Protein AF-A0A920PVU5-F1 (afdb_monomer)

Sequence (57 aa):
MPIPGNPGAYVANGSEHDDMGDTTHLAKRHVQMTERRFGKFKLLEEDEYEREQENTR

Foldseek 3Di:
DDDPPDPPDADDDPAQADPRRHHDDDPVSVVVVVCVVVVVVVVVVPDDPPPVPPPDD

Structure (mmCIF, N/CA/C/O backbone):
data_AF-A0A920PVU5-F1
#
_entry.id   AF-A0A920PVU5-F1
#
loop_
_atom_site.group_PDB
_atom_site.id
_atom_site.type_symbol
_atom_site.label_atom_id
_atom_site.label_alt_id
_atom_site.label_comp_id
_atom_site.label_asym_id
_atom_site.label_entity_id
_atom_site.label_seq_id
_atom_site.pdbx_PDB_ins_code
_atom_site.Cartn_x
_atom_site.Cartn_y
_atom_site.Cartn_z
_atom_site.occupancy
_atom_site.B_iso_or_equiv
_atom_site.auth_seq_id
_atom_site.auth_comp_id
_atom_site.auth_asym_id
_atom_site.auth_atom_id
_atom_site.pdbx_PDB_model_num
ATOM 1 N N . MET A 1 1 ? 6.874 8.870 8.706 1.00 71.69 1 MET A N 1
ATOM 2 C CA . MET A 1 1 ? 7.420 8.908 7.332 1.00 71.69 1 MET A CA 1
ATOM 3 C C . MET A 1 1 ? 8.762 9.621 7.386 1.00 71.69 1 MET A C 1
ATOM 5 O O . MET A 1 1 ? 8.837 10.623 8.089 1.00 71.69 1 MET A O 1
ATOM 9 N N . PRO A 1 2 ? 9.815 9.100 6.746 1.00 77.31 2 PRO A N 1
ATOM 10 C CA . PRO A 1 2 ? 11.114 9.770 6.674 1.00 77.31 2 PRO A CA 1
ATOM 11 C C . PRO A 1 2 ? 11.009 11.100 5.914 1.00 77.31 2 PRO A C 1
ATOM 13 O O . PRO A 1 2 ? 10.200 11.247 4.997 1.00 77.31 2 PRO A O 1
ATOM 16 N N . ILE A 1 3 ? 11.816 12.075 6.330 1.00 79.38 3 ILE A N 1
ATOM 17 C CA . ILE A 1 3 ? 11.856 13.417 5.738 1.00 79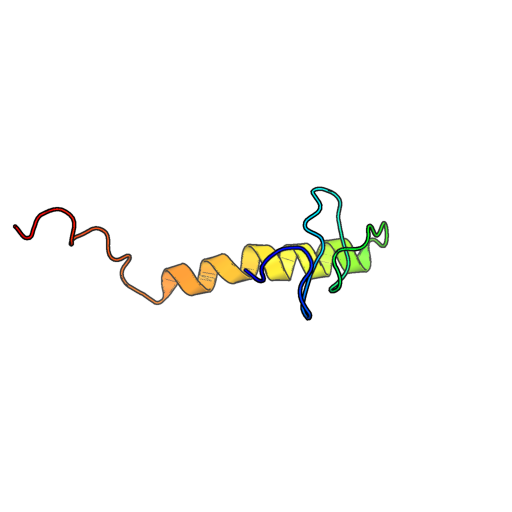.38 3 ILE A CA 1
ATOM 18 C C . ILE A 1 3 ? 12.531 13.333 4.357 1.00 79.38 3 ILE A C 1
ATOM 20 O O . ILE A 1 3 ? 13.599 12.716 4.263 1.00 79.38 3 ILE A O 1
ATOM 24 N N . PRO A 1 4 ? 11.969 13.959 3.301 1.00 82.75 4 PRO A N 1
ATOM 25 C CA . PRO A 1 4 ? 12.608 14.000 1.987 1.00 82.75 4 PRO A CA 1
ATOM 26 C C . PRO A 1 4 ? 14.054 14.517 2.055 1.00 82.75 4 PRO A C 1
ATOM 28 O O . PRO A 1 4 ? 14.330 15.504 2.732 1.00 82.75 4 PRO A O 1
ATOM 31 N N . GLY A 1 5 ? 14.974 13.856 1.345 1.00 81.19 5 GLY A N 1
ATOM 32 C CA . GLY A 1 5 ? 16.385 14.261 1.246 1.00 81.19 5 GLY A CA 1
ATOM 33 C C . GLY A 1 5 ? 17.328 13.685 2.311 1.00 81.19 5 GLY A C 1
ATOM 34 O O . GLY A 1 5 ? 18.534 13.888 2.209 1.00 81.19 5 GLY A O 1
ATOM 35 N N . ASN A 1 6 ? 16.815 12.936 3.290 1.00 85.38 6 ASN A N 1
ATOM 36 C CA . ASN A 1 6 ? 17.628 12.249 4.297 1.00 85.38 6 ASN A CA 1
ATOM 37 C C . ASN A 1 6 ? 17.774 10.742 4.004 1.00 85.38 6 ASN A C 1
ATOM 39 O O . ASN A 1 6 ? 16.982 10.179 3.239 1.00 85.38 6 ASN A O 1
ATOM 43 N N . PRO A 1 7 ? 18.757 10.057 4.622 1.00 83.38 7 PRO A N 1
ATOM 44 C CA . PRO A 1 7 ? 18.841 8.599 4.592 1.00 83.38 7 PRO A CA 1
ATOM 45 C C . PRO A 1 7 ? 17.510 7.951 4.995 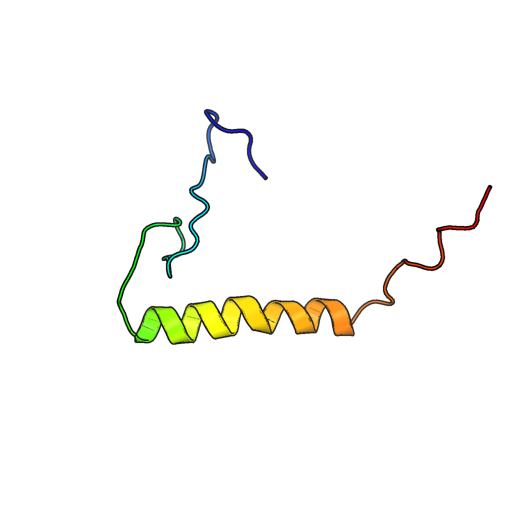1.00 83.38 7 PRO A C 1
ATOM 47 O O . PRO A 1 7 ? 16.883 8.350 5.976 1.00 83.38 7 PRO A O 1
ATOM 50 N N . GLY A 1 8 ? 17.072 6.961 4.217 1.00 80.88 8 GLY A N 1
ATOM 51 C CA . GLY A 1 8 ? 15.753 6.343 4.366 1.00 80.88 8 GLY A CA 1
ATOM 52 C C . GLY A 1 8 ? 14.642 7.014 3.555 1.00 80.88 8 GLY A C 1
ATOM 53 O O . GLY A 1 8 ? 13.482 6.663 3.742 1.00 80.88 8 GLY A O 1
ATOM 54 N N . ALA A 1 9 ? 14.956 7.954 2.657 1.00 84.19 9 ALA A N 1
ATOM 55 C CA . ALA A 1 9 ? 13.994 8.444 1.671 1.00 84.19 9 ALA A CA 1
ATOM 56 C C . ALA A 1 9 ? 13.368 7.279 0.875 1.00 84.19 9 ALA A C 1
ATOM 58 O O . ALA A 1 9 ? 14.046 6.313 0.530 1.00 84.19 9 ALA A O 1
ATOM 59 N N . TYR A 1 10 ? 12.073 7.386 0.582 1.00 84.88 10 TYR A N 1
ATOM 60 C CA . TYR A 1 10 ? 11.303 6.410 -0.193 1.00 84.88 10 TYR A CA 1
ATOM 61 C C . TYR A 1 10 ? 10.436 7.140 -1.218 1.00 84.88 10 TYR A C 1
ATOM 63 O O . TYR A 1 10 ? 10.210 8.349 -1.105 1.00 84.88 10 TYR A O 1
ATOM 71 N N . VAL A 1 11 ? 9.928 6.398 -2.200 1.00 86.06 11 VAL A N 1
ATOM 72 C CA . VAL A 1 11 ? 9.014 6.920 -3.216 1.00 86.06 11 VAL A CA 1
ATOM 73 C C . VAL A 1 11 ? 7.593 6.464 -2.901 1.00 86.06 11 VAL A C 1
ATOM 75 O O . VAL A 1 11 ? 7.330 5.278 -2.714 1.00 86.06 11 VAL A O 1
ATOM 78 N N . ALA A 1 12 ? 6.664 7.418 -2.844 1.00 88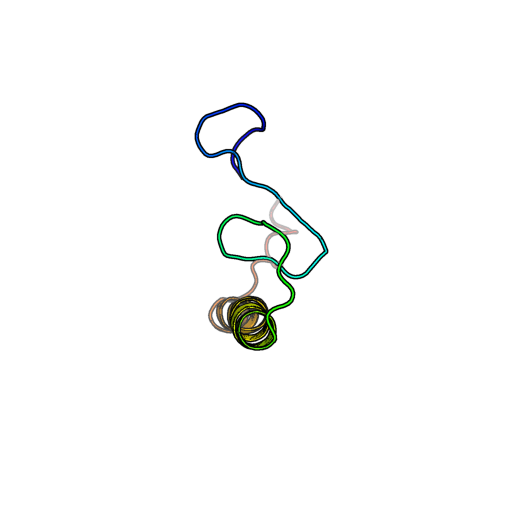.56 1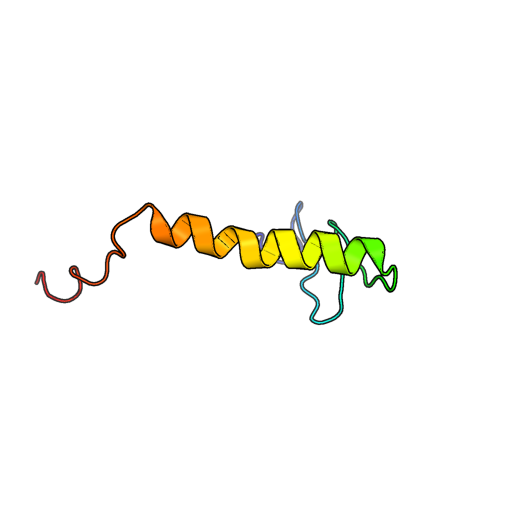2 ALA A N 1
ATOM 79 C CA . ALA A 1 12 ? 5.234 7.138 -2.828 1.00 88.56 12 ALA A CA 1
ATOM 80 C C . ALA A 1 12 ? 4.676 7.319 -4.245 1.00 88.56 12 ALA A C 1
ATOM 82 O O . ALA A 1 12 ? 4.854 8.374 -4.853 1.00 88.56 12 ALA A O 1
ATOM 83 N N . ASN A 1 13 ? 4.003 6.293 -4.764 1.00 89.19 13 ASN A N 1
ATOM 84 C CA . ASN A 1 13 ? 3.521 6.227 -6.141 1.00 89.19 13 ASN A CA 1
ATOM 85 C C . ASN A 1 13 ? 2.082 5.686 -6.176 1.00 89.19 13 ASN A C 1
ATOM 87 O O . ASN A 1 13 ? 1.725 4.813 -5.384 1.00 89.19 13 ASN A O 1
ATOM 91 N N . GLY A 1 14 ? 1.258 6.222 -7.080 1.00 91.19 14 GLY A N 1
ATOM 92 C CA . GLY A 1 14 ? -0.111 5.754 -7.314 1.00 91.19 14 GLY A CA 1
ATOM 93 C C . GLY A 1 14 ? -0.195 4.509 -8.202 1.00 91.19 14 GLY A C 1
ATOM 94 O O . GLY A 1 14 ? -1.161 3.756 -8.100 1.00 91.19 14 GLY A O 1
ATOM 95 N N . SER A 1 15 ? 0.807 4.270 -9.048 1.00 95.44 15 SER A N 1
ATOM 96 C CA . SER A 1 15 ? 0.919 3.038 -9.833 1.00 95.44 15 SER A CA 1
ATOM 97 C C . SER A 1 15 ? 1.238 1.843 -8.934 1.00 95.44 15 SER A C 1
ATOM 99 O O . SER A 1 15 ? 1.811 2.005 -7.854 1.00 95.44 15 SER A O 1
ATOM 101 N N . GLU A 1 16 ? 0.912 0.627 -9.388 1.00 95.19 16 GLU A N 1
ATOM 102 C CA . GLU A 1 16 ? 1.387 -0.580 -8.706 1.00 95.19 16 GLU A CA 1
ATOM 103 C C . GLU A 1 16 ? 2.912 -0.559 -8.631 1.00 95.19 16 GLU A C 1
ATOM 105 O O . GLU A 1 16 ? 3.588 -0.198 -9.600 1.00 95.19 16 GLU A O 1
ATOM 110 N N . HIS A 1 17 ? 3.444 -0.926 -7.470 1.00 95.75 17 HIS A N 1
ATOM 111 C CA . HIS A 1 17 ? 4.850 -0.736 -7.172 1.00 95.75 17 HIS A CA 1
ATOM 112 C C . HIS A 1 17 ? 5.435 -1.904 -6.385 1.00 95.75 17 HIS A C 1
ATOM 114 O O . HIS A 1 17 ? 4.722 -2.694 -5.763 1.00 95.75 17 HIS A O 1
ATOM 120 N N . ASP A 1 18 ? 6.753 -2.029 -6.429 1.00 91.25 18 ASP A N 1
ATOM 121 C CA . ASP A 1 18 ? 7.477 -2.990 -5.612 1.00 91.25 18 ASP A CA 1
ATOM 122 C C . ASP A 1 18 ? 7.662 -2.498 -4.163 1.00 91.25 18 ASP A C 1
ATOM 124 O O . ASP A 1 18 ? 6.986 -1.572 -3.699 1.00 91.25 18 ASP A O 1
ATOM 128 N N . ASP A 1 19 ? 8.547 -3.155 -3.416 1.00 87.62 19 ASP A N 1
ATOM 129 C CA . ASP A 1 19 ? 8.798 -2.819 -2.013 1.00 87.62 19 ASP A CA 1
ATOM 130 C C . ASP A 1 19 ? 9.581 -1.503 -1.847 1.00 87.62 19 ASP A C 1
ATOM 132 O O . ASP A 1 19 ? 9.493 -0.884 -0.786 1.00 87.62 19 ASP A O 1
ATOM 136 N N . MET A 1 20 ? 10.298 -1.054 -2.885 1.00 88.69 20 MET A N 1
ATOM 137 C CA . MET A 1 20 ? 11.049 0.208 -2.904 1.00 88.69 20 MET A CA 1
ATOM 138 C C . MET A 1 20 ? 10.182 1.396 -3.345 1.00 88.69 20 MET A C 1
ATOM 140 O O . MET A 1 20 ? 10.494 2.542 -3.015 1.00 88.69 20 MET A O 1
ATOM 144 N N . GLY A 1 21 ? 9.073 1.124 -4.040 1.00 88.12 21 GLY A N 1
ATOM 145 C CA . GLY A 1 21 ? 8.156 2.135 -4.573 1.00 88.12 21 GLY A CA 1
ATOM 146 C C . GLY A 1 21 ? 8.281 2.347 -6.085 1.00 88.12 21 GLY A C 1
ATOM 147 O 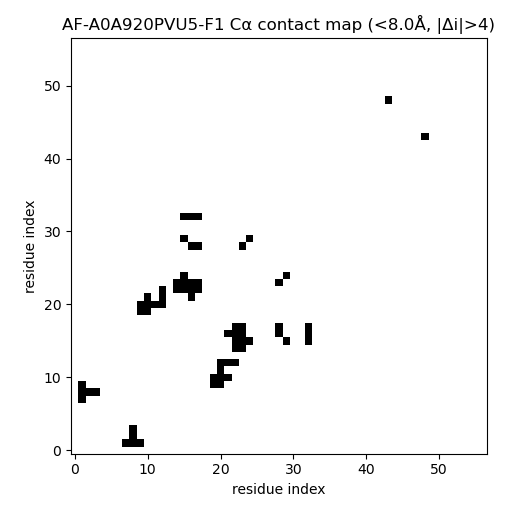O . GLY A 1 21 ? 7.611 3.231 -6.630 1.00 88.12 21 GLY A O 1
ATOM 148 N N . ASP A 1 22 ? 9.078 1.521 -6.769 1.00 92.12 22 ASP A N 1
ATOM 149 C CA . ASP A 1 22 ? 9.258 1.581 -8.218 1.00 92.12 22 ASP A CA 1
ATOM 150 C C . ASP A 1 22 ? 8.081 0.932 -8.945 1.00 92.12 22 ASP A C 1
ATOM 152 O O . ASP A 1 22 ? 7.565 -0.111 -8.533 1.00 92.12 22 ASP A O 1
ATOM 156 N N . THR A 1 23 ? 7.646 1.550 -10.047 1.00 94.50 23 THR A N 1
ATOM 157 C CA . THR A 1 23 ? 6.495 1.068 -10.825 1.00 94.50 23 THR A CA 1
ATOM 158 C C . THR A 1 23 ? 6.749 -0.339 -11.363 1.00 94.50 23 THR A C 1
ATOM 160 O O . THR A 1 23 ? 7.780 -0.613 -11.974 1.00 94.50 23 THR A O 1
ATOM 163 N N . THR A 1 24 ? 5.762 -1.219 -11.212 1.00 94.12 24 THR A N 1
ATOM 164 C CA . THR A 1 24 ? 5.803 -2.587 -11.728 1.00 94.12 24 THR A CA 1
ATOM 165 C C . THR A 1 24 ? 4.500 -2.961 -12.425 1.00 94.12 24 THR A C 1
ATOM 167 O O . THR A 1 24 ? 3.417 -2.494 -12.077 1.00 94.12 24 THR A O 1
ATOM 170 N N . HIS A 1 25 ? 4.603 -3.823 -13.435 1.00 94.44 25 HIS A N 1
ATOM 171 C CA . HIS A 1 25 ? 3.460 -4.331 -14.206 1.00 94.44 25 HIS A CA 1
ATOM 172 C C . HIS A 1 25 ? 3.333 -5.856 -14.120 1.00 94.44 25 HIS A C 1
ATOM 174 O O . HIS A 1 25 ? 2.611 -6.485 -14.891 1.00 94.44 25 HIS A O 1
ATOM 180 N N . LEU A 1 26 ? 4.044 -6.479 -13.176 1.00 95.88 26 LEU A N 1
ATOM 181 C CA . LEU A 1 26 ? 3.970 -7.916 -12.954 1.00 95.88 26 LEU A CA 1
ATOM 182 C C . LEU A 1 26 ? 2.660 -8.271 -12.242 1.00 95.88 26 LEU A C 1
ATOM 184 O O . LEU A 1 26 ? 2.454 -7.893 -11.089 1.00 95.88 26 LEU A O 1
ATOM 188 N N . ALA A 1 27 ? 1.815 -9.083 -12.882 1.00 95.25 27 ALA A N 1
ATOM 189 C CA . ALA A 1 27 ? 0.530 -9.509 -12.317 1.00 95.25 27 ALA A CA 1
ATOM 190 C C . ALA A 1 27 ? 0.668 -10.174 -10.933 1.00 95.25 27 ALA A C 1
ATOM 192 O O . ALA A 1 27 ? -0.128 -9.917 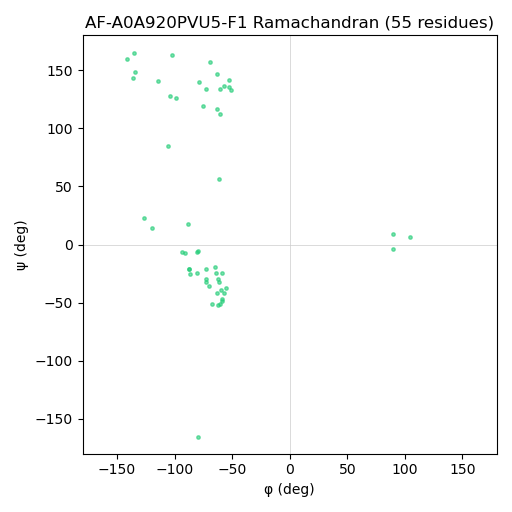-10.033 1.00 95.25 27 ALA A O 1
ATOM 193 N N . LYS A 1 28 ? 1.726 -10.970 -10.718 1.00 95.69 28 LYS A N 1
ATOM 194 C CA . LYS A 1 28 ? 2.013 -11.585 -9.410 1.00 95.69 28 LYS A CA 1
ATOM 195 C C . LYS A 1 28 ? 2.218 -10.536 -8.312 1.00 95.69 28 LYS A C 1
ATOM 197 O O . LYS A 1 28 ? 1.758 -10.730 -7.190 1.00 95.69 28 LYS A O 1
ATOM 202 N N . ARG A 1 29 ? 2.894 -9.428 -8.636 1.00 93.00 29 ARG A N 1
ATOM 203 C CA . ARG A 1 29 ? 3.145 -8.344 -7.682 1.00 93.00 29 ARG A CA 1
ATOM 204 C C . ARG A 1 29 ? 1.858 -7.593 -7.363 1.00 93.00 29 ARG A C 1
ATOM 206 O O . ARG A 1 29 ? 1.652 -7.267 -6.203 1.00 93.00 29 ARG A O 1
ATOM 213 N N . HIS A 1 30 ? 0.971 -7.425 -8.342 1.00 95.75 30 HIS A N 1
ATOM 214 C CA . HIS A 1 30 ? -0.343 -6.828 -8.118 1.00 95.75 30 HIS A CA 1
ATOM 215 C C . HIS A 1 30 ? -1.179 -7.606 -7.091 1.00 95.75 30 HIS A C 1
ATOM 217 O O . HIS A 1 30 ? -1.672 -7.017 -6.131 1.00 95.75 30 HIS A O 1
ATOM 223 N N . VAL A 1 31 ? -1.280 -8.933 -7.234 1.00 96.75 31 VAL A N 1
ATOM 224 C CA . VAL A 1 31 ? -2.014 -9.777 -6.271 1.00 96.75 31 VAL A CA 1
ATOM 225 C C . VAL A 1 31 ? -1.386 -9.670 -4.880 1.00 96.75 31 VAL A C 1
ATOM 227 O O . VAL A 1 31 ? -2.064 -9.320 -3.918 1.00 96.75 31 VAL A O 1
ATOM 230 N N . GLN A 1 32 ? -0.068 -9.866 -4.792 1.00 95.88 32 GLN A N 1
ATOM 231 C CA . GLN A 1 32 ? 0.668 -9.812 -3.530 1.00 95.88 32 GLN A CA 1
ATOM 232 C C . GLN A 1 32 ? 0.525 -8.457 -2.814 1.00 95.88 32 GLN A C 1
ATOM 234 O O . GLN A 1 32 ? 0.294 -8.404 -1.605 1.00 95.88 32 GLN A O 1
ATOM 239 N N . MET A 1 33 ? 0.686 -7.343 -3.534 1.00 94.50 33 MET A N 1
ATOM 240 C CA . MET A 1 33 ? 0.620 -6.003 -2.946 1.00 94.50 33 MET A CA 1
ATOM 241 C C . MET A 1 33 ? -0.809 -5.613 -2.587 1.00 94.50 33 MET A C 1
ATOM 243 O O . MET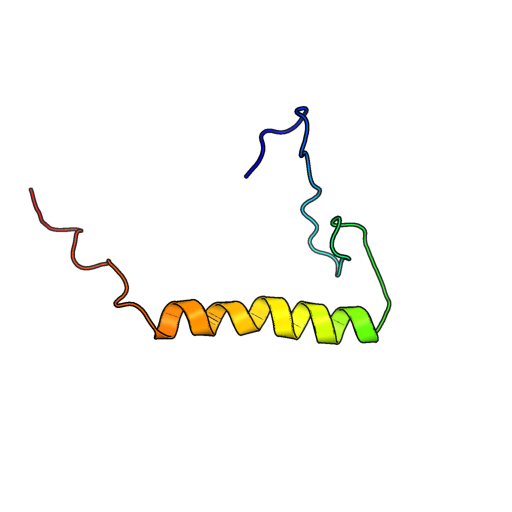 A 1 33 ? -1.006 -4.935 -1.578 1.00 94.50 33 MET A O 1
ATOM 247 N N . THR A 1 34 ? -1.798 -6.081 -3.348 1.00 95.50 34 THR A N 1
ATOM 248 C CA . THR A 1 34 ? -3.217 -5.933 -3.011 1.00 95.50 34 THR A CA 1
ATOM 249 C C . THR A 1 34 ? -3.530 -6.646 -1.698 1.00 95.50 34 THR A C 1
ATOM 251 O O . THR A 1 34 ? -4.003 -6.005 -0.760 1.00 95.50 34 THR A O 1
ATOM 254 N N . GLU A 1 35 ? -3.170 -7.923 -1.563 1.00 96.50 35 GLU A N 1
ATOM 255 C CA . GLU A 1 35 ? -3.350 -8.684 -0.318 1.00 96.50 35 GLU A CA 1
ATOM 256 C C . GLU A 1 35 ? -2.646 -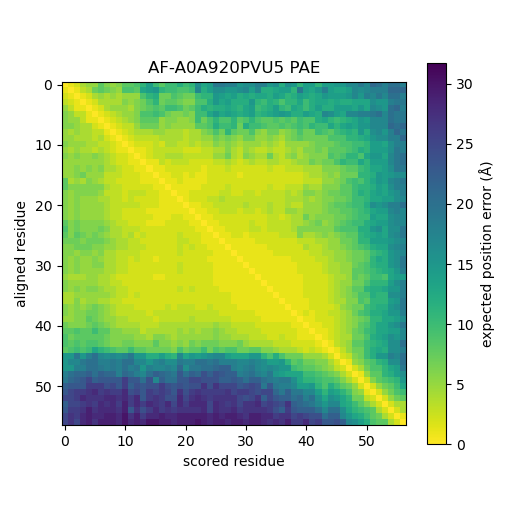8.015 0.869 1.00 96.50 35 GLU A C 1
ATOM 258 O O . GLU A 1 35 ? -3.231 -7.881 1.944 1.00 96.50 35 GLU A O 1
ATOM 263 N N . ARG A 1 36 ? -1.423 -7.504 0.669 1.00 94.25 36 ARG A N 1
ATOM 264 C CA . ARG A 1 36 ? -0.682 -6.770 1.704 1.00 94.25 36 ARG A CA 1
ATOM 265 C C . ARG A 1 36 ? -1.382 -5.477 2.130 1.00 94.25 36 ARG A C 1
ATOM 267 O O . ARG A 1 36 ? -1.384 -5.158 3.317 1.00 94.25 36 ARG A O 1
ATOM 274 N N . ARG A 1 37 ? -1.932 -4.701 1.186 1.00 93.88 37 ARG A N 1
ATOM 275 C CA . ARG A 1 37 ? -2.641 -3.438 1.473 1.00 93.88 37 ARG A CA 1
ATOM 276 C C . ARG A 1 37 ? -3.945 -3.706 2.219 1.00 93.88 37 ARG A C 1
ATOM 278 O O . ARG A 1 37 ? -4.151 -3.120 3.275 1.00 93.88 37 ARG A O 1
ATOM 285 N N . PHE A 1 38 ? -4.783 -4.607 1.708 1.00 94.69 38 PHE A N 1
ATOM 286 C CA . PHE A 1 38 ? -6.081 -4.919 2.311 1.00 94.69 38 PHE A CA 1
ATOM 287 C C . PHE A 1 38 ? -5.952 -5.720 3.612 1.00 94.69 38 PHE A C 1
ATOM 289 O O . PHE A 1 38 ? -6.751 -5.534 4.522 1.00 94.69 38 PHE A O 1
ATOM 296 N N . GLY A 1 39 ? -4.905 -6.535 3.766 1.00 92.81 39 GLY A N 1
ATOM 297 C CA . GLY A 1 39 ? -4.612 -7.231 5.018 1.00 92.81 39 GLY A CA 1
ATOM 298 C C . GLY A 1 39 ? -4.403 -6.291 6.209 1.00 92.81 39 GLY A C 1
ATOM 299 O O . GLY A 1 39 ? -4.670 -6.690 7.338 1.00 92.81 39 GLY A O 1
ATOM 300 N N . LYS A 1 40 ? -4.013 -5.027 5.975 1.00 88.88 40 LYS A N 1
ATOM 301 C CA . LYS A 1 40 ? -3.895 -4.019 7.041 1.00 88.88 40 LYS A CA 1
ATOM 302 C C . LYS A 1 40 ? -5.224 -3.683 7.709 1.00 88.88 40 LYS A C 1
ATOM 304 O O . LYS A 1 40 ? -5.192 -3.253 8.854 1.00 88.88 40 LYS A O 1
ATOM 309 N N . PHE A 1 41 ? -6.363 -3.880 7.040 1.00 89.19 41 PHE A N 1
ATOM 310 C CA . PHE A 1 41 ? -7.668 -3.633 7.660 1.00 89.19 41 PHE A CA 1
ATOM 311 C C . PHE A 1 41 ? -7.914 -4.537 8.867 1.00 89.19 41 PHE A C 1
ATOM 313 O O . PHE A 1 41 ? -8.527 -4.086 9.822 1.00 89.19 41 PHE A O 1
ATOM 320 N N . LYS A 1 42 ? -7.348 -5.750 8.881 1.00 87.12 42 LYS A N 1
ATOM 321 C CA . LYS A 1 42 ? -7.446 -6.661 10.030 1.00 87.12 42 LYS A CA 1
ATOM 322 C C . LYS A 1 42 ? -6.822 -6.084 11.300 1.00 87.12 42 LYS A C 1
ATOM 324 O O . LYS A 1 42 ? -7.332 -6.317 12.381 1.00 87.12 42 LYS A O 1
ATOM 329 N N . LEU A 1 43 ? -5.772 -5.267 11.169 1.00 83.88 43 LEU A N 1
ATOM 330 C CA . LEU A 1 43 ? -5.162 -4.584 12.317 1.00 83.88 43 LEU A CA 1
ATOM 331 C C . LEU A 1 43 ? -6.110 -3.568 12.967 1.00 83.88 43 LEU A C 1
ATOM 333 O O . LEU A 1 43 ? -5.876 -3.158 14.092 1.00 83.88 43 LEU A O 1
ATOM 337 N N . LEU A 1 44 ? -7.151 -3.134 12.253 1.00 82.25 44 LEU A N 1
ATOM 338 C CA . LEU A 1 44 ? -8.174 -2.232 12.779 1.00 82.25 44 LEU A CA 1
ATOM 339 C C . LEU A 1 44 ? -9.359 -2.989 13.398 1.00 82.25 44 LEU A C 1
ATOM 341 O O . LEU A 1 44 ? -10.244 -2.349 13.950 1.00 82.25 44 LEU A O 1
ATOM 345 N N . GLU A 1 45 ? -9.413 -4.319 13.267 1.00 81.19 45 GLU A N 1
ATOM 346 C CA . GLU A 1 45 ? -10.463 -5.156 13.865 1.00 81.19 45 GLU A CA 1
ATOM 347 C C . GLU A 1 45 ? -10.108 -5.589 15.298 1.00 81.19 45 GLU A C 1
ATOM 349 O O . GLU A 1 45 ? -10.999 -5.966 16.054 1.00 81.19 45 GLU A O 1
ATOM 354 N N . GLU A 1 46 ? -8.821 -5.557 15.663 1.00 71.06 46 GLU A N 1
ATOM 355 C CA . GLU A 1 46 ? -8.311 -6.069 16.944 1.00 71.06 46 GLU A CA 1
ATOM 356 C C . GLU A 1 46 ? -8.375 -5.040 18.087 1.00 71.06 46 GLU A C 1
ATOM 358 O O . GLU A 1 46 ? -8.506 -5.440 19.243 1.00 71.06 46 GLU A O 1
ATOM 363 N N . ASP A 1 47 ? -8.354 -3.741 17.772 1.00 64.81 47 ASP A N 1
ATOM 364 C CA . ASP A 1 47 ? -8.341 -2.654 18.757 1.00 64.81 47 ASP A CA 1
ATOM 365 C C . ASP A 1 47 ? -9.629 -1.814 18.693 1.00 64.81 47 ASP A C 1
ATOM 367 O O . ASP A 1 47 ? -10.135 -1.485 17.615 1.00 64.81 47 ASP A O 1
ATOM 371 N N . GLU A 1 48 ? -10.149 -1.406 19.856 1.00 67.06 48 GLU A N 1
ATOM 372 C CA . GLU A 1 48 ? -11.212 -0.401 19.926 1.00 67.06 48 GLU A CA 1
ATOM 373 C C . GLU A 1 48 ? -10.684 0.927 19.366 1.00 67.06 48 GLU A C 1
ATOM 375 O O . GLU A 1 48 ? -9.735 1.523 19.874 1.00 67.06 48 GLU A O 1
ATOM 380 N N . TYR A 1 49 ? -11.285 1.392 18.271 1.00 66.25 49 TYR A N 1
ATOM 381 C CA . TYR A 1 49 ? -10.929 2.662 17.648 1.00 66.25 49 TYR A CA 1
ATOM 382 C C . TYR A 1 49 ? -11.151 3.816 18.642 1.00 66.25 49 TYR A C 1
ATOM 384 O O . TYR A 1 49 ? -12.293 4.138 18.968 1.00 66.25 49 TYR A O 1
ATOM 392 N N . GLU A 1 50 ? -10.057 4.444 19.086 1.00 61.59 50 GLU A N 1
ATOM 393 C CA . GLU A 1 50 ? -9.953 5.581 20.025 1.00 61.59 50 GLU A CA 1
ATOM 394 C C . GLU A 1 50 ? -10.649 6.868 19.515 1.00 61.59 50 GLU A C 1
ATOM 396 O O . GLU A 1 50 ? -10.034 7.925 19.375 1.00 61.59 50 GLU A O 1
ATOM 401 N N . ARG A 1 51 ? -11.947 6.816 19.190 1.00 58.25 51 ARG A N 1
ATOM 402 C CA . ARG A 1 51 ? -12.756 8.014 18.903 1.00 58.25 51 ARG A CA 1
ATOM 403 C C . ARG A 1 51 ? -13.508 8.562 20.106 1.00 58.25 51 ARG A C 1
ATOM 405 O O . ARG A 1 51 ? -14.074 9.645 20.006 1.00 58.25 51 ARG A O 1
ATOM 412 N N . GLU A 1 52 ? -13.492 7.876 21.244 1.00 56.00 52 GLU A N 1
ATOM 413 C CA . GLU A 1 52 ? -14.188 8.344 22.451 1.00 56.00 52 GLU A CA 1
ATOM 414 C C . GLU A 1 52 ? -13.422 9.427 23.240 1.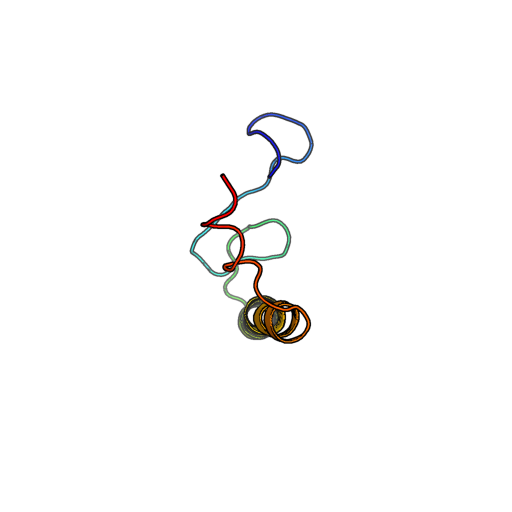00 56.00 52 GLU A C 1
ATOM 416 O O . GLU A 1 52 ? -13.978 10.034 24.152 1.00 56.00 52 GLU A O 1
ATOM 421 N N . GLN A 1 53 ? -12.189 9.768 22.849 1.00 56.00 53 GLN A N 1
ATOM 422 C CA . GLN A 1 53 ? -11.369 10.803 23.505 1.00 56.00 53 GLN A CA 1
ATOM 423 C C . GLN A 1 53 ? -11.582 12.229 22.953 1.00 56.00 53 GLN A C 1
ATOM 425 O O . GLN A 1 53 ? -10.764 13.111 23.193 1.00 56.00 53 GLN A O 1
ATOM 430 N N . GLU A 1 54 ? -12.672 12.502 22.227 1.00 57.06 54 GLU A N 1
ATOM 431 C CA . GLU A 1 54 ? -12.972 13.861 21.732 1.00 57.06 54 GLU A CA 1
ATOM 432 C C . GLU A 1 54 ? -13.626 14.765 22.805 1.00 57.06 54 GLU A C 1
ATOM 434 O O . GLU A 1 54 ? -13.783 15.962 22.590 1.00 57.06 54 GLU A O 1
ATOM 439 N N . ASN A 1 55 ? -13.971 14.233 23.990 1.00 56.00 55 ASN A N 1
ATOM 440 C CA . ASN A 1 55 ? -14.740 14.962 25.016 1.00 56.00 55 ASN A CA 1
ATOM 441 C C . ASN A 1 55 ? -14.125 15.023 26.430 1.00 56.00 55 ASN A C 1
ATOM 443 O O . ASN A 1 55 ? -14.840 15.302 27.397 1.00 56.00 55 ASN A O 1
ATOM 447 N N . THR A 1 56 ? -12.810 14.851 26.586 1.00 48.09 56 THR A N 1
ATOM 448 C CA . THR A 1 56 ? -12.141 15.093 27.881 1.00 48.09 56 THR A CA 1
ATOM 449 C C . THR A 1 56 ? -11.334 16.396 27.859 1.00 48.09 56 THR A C 1
ATOM 451 O O . THR A 1 56 ? -10.135 16.375 27.623 1.00 48.09 56 THR A O 1
ATOM 454 N N . ARG A 1 57 ? -12.057 17.493 28.141 1.00 45.62 57 ARG A N 1
ATOM 455 C CA . ARG A 1 57 ? -11.658 18.816 28.687 1.00 45.62 57 ARG A CA 1
ATOM 456 C C . ARG A 1 57 ? -10.468 19.570 28.089 1.00 45.62 57 ARG A C 1
ATOM 458 O O . ARG A 1 57 ? -9.315 19.237 28.429 1.00 45.62 57 ARG A O 1
#

Nearest PDB structures (foldseek):
  6n2o-assembly1_A  TM=8.148E-01  e=1.300E-01  Magnetococcus marinus MC-1
  8h6j-assembly1_4S  TM=4.572E-01  e=7.011E+00  Homo sapiens

pLDDT: mean 83.05, std 13.96, range [45.62, 96.75]

Solvent-accessible surface area (backbone atoms only — not comparable to full-atom values): 3872 Å² total; per-residue (Å²): 131,68,59,85,92,42,93,73,55,76,53,90,61,93,60,56,47,53,98,71,33,51,78,53,87,53,68,70,54,50,55,54,50,47,52,58,59,61,54,53,56,58,68,62,72,78,50,85,77,83,69,81,73,83,76,78,130

Secondary structure (DSSP, 8-state):
-PPTTSTT-----SS-B-SSS-B---HHHHHHHHHHHHHGGGGGTSS--S-GGGS--

Radius of gyration: 16.71 Å; Cα contacts (8 Å, |Δi|>4): 33; chains: 1; bounding box: 34×30×43 Å

Mean predicted aligned error: 8.72 Å